Protein AF-A0A7S3CHL8-F1 (afdb_monomer_lite)

Foldseek 3Di:
DDDDDDDDDPPPPDFDWDADPVRDIDTDNDDDFPPPPVTPPCVVVVNDDDDDDPQKDKDKDKAAAPDQDQDKAWDADPQGIWIWAGDPDRMTMIIDIGHPVVSVVLVPDDPVVNVVVSVVVRDDDPDDDDDDDDDDD

Secondary structure (DSSP, 8-state):
-PPP---S----TT--EE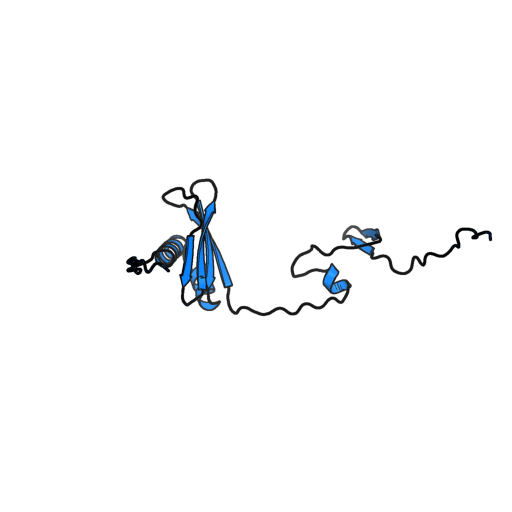E-TTS-EEE-S-----S-TT-HHHHHTT--------S-EEEEEEEE-SS---S-EEEEETTEEEEEEEETTTEEEEEEEE-HHHHHHHHHS-HHHHHHHHHHHH--SS-----------

pLDDT: mean 84.01, std 18.56, range [30.16, 97.69]

Sequence (137 aa):
KKWGEAGDDDDLCDRPSVVFEDGRVLSAPLLVGADGSESIVAKSAGIRYEGRAYGQRAVTCTVDVSRPFATAFQRFLPTGPIALLPVRGGRGNIVWSTTPEHARRLESLGARDFAAEATEALTVEGGPVPSSSSSSR

InterPro domains:
  IPR002938 FAD-binding domain [PF01494] (25-132)
  IPR036188 FAD/NAD(P)-binding domain superfamily [SSF51905] (14-48)
  IPR051205 Ubiquinone biosynthesis monooxygenase UbiH/COQ6 [PTHR43876] (15-133)

Structure (mmCIF, N/CA/C/O backbone):
data_AF-A0A7S3CHL8-F1
#
_entry.id   AF-A0A7S3CHL8-F1
#
loop_
_atom_site.group_PDB
_atom_site.id
_atom_site.type_symbol
_atom_site.label_atom_id
_atom_site.label_alt_id
_atom_site.label_comp_id
_atom_site.label_asym_id
_atom_site.label_entity_id
_atom_site.label_seq_id
_atom_site.pdbx_PDB_ins_code
_atom_site.Cartn_x
_atom_site.Cartn_y
_atom_site.Cartn_z
_atom_site.occupancy
_atom_site.B_iso_or_equiv
_atom_site.auth_seq_id
_atom_site.auth_comp_id
_atom_site.auth_asym_id
_atom_site.auth_atom_id
_atom_site.pdbx_PDB_model_num
ATOM 1 N N . LYS A 1 1 ? -13.338 8.082 64.226 1.00 37.34 1 LYS A N 1
ATOM 2 C CA . LYS A 1 1 ? -13.125 8.727 62.907 1.00 37.34 1 LYS A CA 1
ATOM 3 C C . LYS A 1 1 ? -13.891 7.899 61.885 1.00 37.34 1 LYS A C 1
ATOM 5 O O . LYS A 1 1 ? -13.427 6.835 61.507 1.00 37.34 1 LYS A O 1
ATOM 10 N N . LYS A 1 2 ? -15.134 8.303 61.620 1.00 30.16 2 LYS A N 1
ATOM 11 C CA . LYS A 1 2 ? -16.101 7.613 60.761 1.00 30.16 2 LYS A CA 1
ATOM 12 C C . LYS A 1 2 ? -15.951 8.261 59.381 1.00 30.16 2 LYS A C 1
ATOM 14 O O . LYS A 1 2 ? -16.121 9.472 59.297 1.00 30.16 2 LYS A O 1
ATOM 19 N N . TRP A 1 3 ? -15.529 7.510 58.370 1.00 34.03 3 TRP A N 1
ATOM 20 C CA . TRP A 1 3 ? -15.533 8.001 56.992 1.00 34.03 3 TRP A CA 1
ATOM 21 C C . TRP A 1 3 ? -16.930 7.757 56.434 1.00 34.03 3 TRP A C 1
ATOM 23 O O . TRP A 1 3 ? -17.429 6.633 56.489 1.00 34.03 3 TRP A O 1
ATOM 33 N N . GLY A 1 4 ? -17.582 8.862 56.080 1.00 33.25 4 GLY A N 1
ATOM 34 C CA . GLY A 1 4 ? -18.969 8.928 55.657 1.00 33.25 4 GLY A CA 1
ATOM 35 C C . GLY A 1 4 ? -19.187 8.321 54.278 1.00 33.25 4 GLY A C 1
ATOM 36 O O . GLY A 1 4 ? -18.317 8.376 53.416 1.00 33.25 4 GLY A O 1
ATOM 37 N N . GLU A 1 5 ? -20.349 7.684 54.199 1.00 35.72 5 GLU A N 1
ATOM 38 C CA . GLU A 1 5 ? -21.320 7.604 53.109 1.00 35.72 5 GLU A CA 1
ATOM 39 C C . GLU A 1 5 ? -20.892 8.119 51.732 1.00 35.72 5 GLU A C 1
ATOM 41 O O . GLU A 1 5 ? -20.388 9.230 51.575 1.00 35.72 5 GLU A O 1
ATOM 46 N N . ALA A 1 6 ? -21.163 7.260 50.746 1.00 48.81 6 ALA A N 1
ATOM 47 C CA . ALA A 1 6 ? -21.107 7.544 49.326 1.00 48.81 6 ALA A CA 1
ATOM 48 C C . ALA A 1 6 ? -21.827 8.866 49.037 1.00 48.81 6 ALA A C 1
ATOM 50 O O . ALA A 1 6 ? -23.038 8.968 49.221 1.00 48.81 6 ALA A O 1
ATOM 51 N N . GLY A 1 7 ? -21.048 9.872 48.647 1.00 36.66 7 GLY A N 1
ATOM 52 C CA . GLY A 1 7 ? -21.573 11.106 48.094 1.00 36.66 7 GLY A CA 1
ATOM 53 C C . GLY A 1 7 ? -22.013 10.853 46.661 1.00 36.66 7 GLY A C 1
ATOM 54 O O . GLY A 1 7 ? -21.239 10.323 45.865 1.00 36.66 7 GLY A O 1
ATOM 55 N N . ASP A 1 8 ? -23.265 11.210 46.400 1.00 48.75 8 ASP A N 1
ATOM 56 C CA . ASP A 1 8 ? -23.844 11.447 45.086 1.00 48.75 8 ASP A CA 1
ATOM 57 C C . ASP A 1 8 ? -22.991 12.423 44.246 1.00 48.75 8 ASP A C 1
ATOM 59 O O . ASP A 1 8 ? -22.207 13.206 44.785 1.00 48.75 8 ASP A O 1
ATOM 63 N N . ASP A 1 9 ? -23.219 12.384 42.929 1.00 43.62 9 ASP A N 1
ATOM 64 C CA . ASP A 1 9 ? -22.698 13.287 41.888 1.00 43.62 9 ASP A CA 1
ATOM 65 C C . ASP A 1 9 ? -21.317 12.952 41.285 1.00 43.62 9 ASP A C 1
ATOM 67 O O . ASP A 1 9 ? -20.430 13.798 41.175 1.00 43.62 9 ASP A O 1
ATOM 71 N N . ASP A 1 10 ? -21.160 11.726 40.766 1.00 47.06 10 ASP A N 1
ATOM 72 C CA . ASP A 1 10 ? -20.256 11.501 39.628 1.00 47.06 10 ASP A CA 1
ATOM 73 C C . ASP A 1 10 ? -20.880 12.160 38.389 1.00 47.06 10 ASP A C 1
ATOM 75 O O . ASP A 1 10 ? -21.757 11.602 37.725 1.00 47.06 10 ASP A O 1
ATOM 79 N N . ASP A 1 11 ? -20.433 13.383 38.132 1.00 51.94 11 ASP A N 1
ATOM 80 C CA . ASP A 1 11 ? -20.667 14.212 36.956 1.00 51.94 11 ASP A CA 1
ATOM 81 C C . ASP A 1 11 ? -20.716 13.353 35.666 1.00 51.94 11 ASP A C 1
ATOM 83 O O . ASP A 1 11 ? -19.703 13.002 35.063 1.00 51.94 11 ASP A O 1
ATOM 87 N N . LEU A 1 12 ? -21.922 12.960 35.226 1.00 49.75 12 LEU A N 1
ATOM 88 C CA . LEU A 1 12 ? -22.145 12.264 33.945 1.00 49.75 12 LEU A CA 1
ATOM 89 C C . LEU A 1 12 ? -21.892 13.184 32.737 1.00 49.75 12 LEU A C 1
ATOM 91 O O . LEU A 1 12 ? -22.065 12.771 31.585 1.00 49.75 12 LEU A O 1
ATOM 95 N N . CYS A 1 13 ? -21.481 14.425 32.991 1.00 51.94 13 CYS A N 1
ATOM 96 C CA . CYS A 1 13 ? -20.952 15.332 32.001 1.00 51.94 13 CYS A CA 1
ATOM 97 C C . CYS A 1 13 ? -19.546 14.856 31.599 1.00 51.94 13 CYS A C 1
ATOM 99 O O . CYS A 1 13 ? -18.566 15.148 32.274 1.00 51.94 13 CYS A O 1
ATOM 101 N N . ASP A 1 14 ? -19.499 14.083 30.506 1.00 70.44 14 ASP A N 1
ATOM 102 C CA . ASP A 1 14 ? -18.389 13.955 29.533 1.00 70.44 14 ASP A CA 1
ATOM 103 C C . ASP A 1 14 ? -17.921 12.510 29.230 1.00 70.44 14 ASP A C 1
ATOM 105 O O . ASP A 1 14 ? -16.746 12.233 28.987 1.00 70.44 14 ASP A O 1
ATOM 109 N N . ARG A 1 15 ? -18.847 11.534 29.204 1.00 86.75 15 ARG A N 1
ATOM 110 C CA . ARG A 1 15 ? -18.554 10.214 28.607 1.00 86.75 15 ARG A CA 1
ATOM 111 C C . ARG A 1 15 ? -18.585 10.304 27.077 1.00 86.75 15 ARG A C 1
ATOM 113 O O . ARG A 1 15 ? -19.604 10.748 26.539 1.00 86.75 15 ARG A O 1
ATOM 120 N N . PRO A 1 16 ? -17.561 9.811 26.353 1.00 91.44 16 PRO A N 1
ATOM 121 C CA . PRO A 1 16 ? -17.620 9.747 24.901 1.00 91.44 16 PRO A CA 1
ATOM 122 C C . PRO A 1 16 ? -18.809 8.888 24.463 1.00 91.44 16 PRO A C 1
ATOM 124 O O . PRO A 1 16 ? -19.042 7.791 24.985 1.00 91.44 16 PRO A O 1
ATOM 127 N N . SER A 1 17 ? -19.556 9.405 23.491 1.00 93.38 17 SER A N 1
ATOM 128 C CA . SER A 1 17 ? -20.692 8.725 22.880 1.00 93.38 17 SER A CA 1
ATOM 129 C C . SER A 1 17 ? -20.473 8.568 21.380 1.00 93.38 17 SER A C 1
ATOM 131 O O . SER A 1 17 ? -19.897 9.433 20.721 1.00 93.38 17 SER A O 1
ATOM 133 N N . VAL A 1 18 ? -20.908 7.431 20.846 1.00 94.31 18 VAL A N 1
ATOM 134 C CA . VAL A 1 18 ? -20.859 7.107 19.420 1.00 94.31 18 VAL A CA 1
ATOM 135 C C . VAL A 1 18 ? -22.284 6.944 18.926 1.00 94.31 18 VAL A C 1
ATOM 137 O O . VAL A 1 18 ? -23.048 6.155 19.486 1.00 94.31 18 V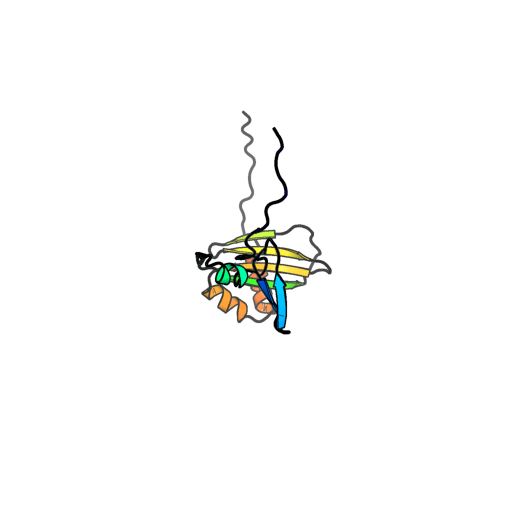AL A O 1
ATOM 140 N N . VAL A 1 19 ? -22.623 7.681 17.870 1.00 95.12 19 VAL A N 1
ATOM 141 C CA . VAL A 1 19 ? -23.900 7.567 17.164 1.00 95.12 19 VAL A CA 1
ATOM 142 C C . VAL A 1 19 ? -23.677 6.736 15.906 1.00 95.12 19 VAL A C 1
ATOM 144 O O . VAL A 1 19 ? -22.830 7.071 15.079 1.00 95.12 19 VAL A O 1
ATOM 147 N N . PHE A 1 20 ? -24.416 5.640 15.780 1.00 95.06 20 PHE A N 1
ATOM 148 C CA . PHE A 1 20 ? -24.385 4.762 14.613 1.00 95.06 20 PHE A CA 1
ATOM 149 C C . PHE A 1 20 ? -25.345 5.272 13.533 1.00 95.06 20 PHE A C 1
ATOM 151 O O . PHE A 1 20 ? -26.290 6.004 13.823 1.00 95.06 20 PHE A O 1
ATOM 158 N N . GLU A 1 21 ? -25.139 4.856 12.282 1.00 95.88 21 GLU A N 1
ATOM 159 C CA . GLU A 1 21 ? -26.002 5.249 11.152 1.00 95.88 21 GLU A CA 1
ATOM 160 C C . GLU A 1 21 ? -27.470 4.839 11.343 1.00 95.88 21 GLU A C 1
ATOM 162 O O . GLU A 1 21 ? -28.376 5.517 10.866 1.00 95.88 21 GLU A O 1
ATOM 167 N N . ASP A 1 22 ? -27.715 3.756 12.083 1.00 96.19 22 ASP A N 1
ATOM 168 C CA . ASP A 1 22 ? -29.055 3.282 12.441 1.00 96.19 22 ASP A CA 1
ATOM 169 C C . ASP A 1 22 ? -29.692 4.047 13.620 1.00 96.19 22 ASP A C 1
ATOM 171 O O . ASP A 1 22 ? -30.769 3.683 14.093 1.00 96.19 22 ASP A O 1
ATOM 175 N N . GLY A 1 23 ? -29.035 5.106 14.102 1.00 95.44 23 GLY A N 1
ATOM 176 C CA . GLY A 1 23 ? -29.504 5.963 15.186 1.00 95.44 23 GLY A CA 1
ATOM 177 C C . GLY A 1 23 ? -29.237 5.418 16.589 1.00 95.44 23 GLY A C 1
ATOM 178 O O . GLY A 1 23 ? -29.562 6.093 17.567 1.00 95.44 23 GLY A O 1
ATOM 179 N N . ARG A 1 24 ? -28.635 4.227 16.733 1.00 96.81 24 ARG A N 1
ATOM 180 C CA . ARG A 1 24 ? -28.213 3.739 18.053 1.00 96.81 24 ARG A CA 1
ATOM 181 C C . ARG A 1 24 ? -27.128 4.640 18.630 1.00 96.81 24 ARG A C 1
ATOM 183 O O . ARG A 1 24 ? -26.275 5.150 17.907 1.00 96.81 24 ARG A O 1
ATOM 190 N N . VAL A 1 25 ? -27.133 4.779 19.953 1.00 95.38 25 VAL A N 1
ATOM 191 C CA . VAL A 1 25 ? -26.120 5.529 20.701 1.00 95.38 25 VAL A CA 1
ATOM 192 C C . VAL A 1 25 ? -25.483 4.607 21.726 1.00 95.38 25 VAL A C 1
ATOM 194 O O . VAL A 1 25 ? -26.187 3.960 22.501 1.00 95.38 25 VAL A O 1
ATOM 197 N N . LEU A 1 26 ? -24.153 4.546 21.731 1.00 95.00 26 LEU A N 1
ATOM 198 C CA . LEU A 1 26 ? -23.386 3.865 22.771 1.00 95.00 26 LEU A CA 1
ATOM 199 C C . LEU A 1 26 ? -22.496 4.869 23.491 1.00 95.00 26 LEU A C 1
ATOM 201 O O . LEU A 1 26 ? -21.754 5.604 22.846 1.00 95.00 26 LEU A O 1
ATOM 205 N N . SER A 1 27 ? -22.535 4.845 24.820 1.00 94.19 27 SER A N 1
ATOM 206 C CA . SER A 1 27 ? -21.651 5.636 25.677 1.00 94.19 27 SER A CA 1
ATOM 207 C C . SER A 1 27 ? -20.781 4.704 26.508 1.00 94.19 27 SER A C 1
ATOM 209 O O . SER A 1 27 ? -21.268 3.714 27.056 1.00 94.19 27 SER A O 1
ATOM 211 N N . ALA A 1 28 ? -19.498 5.026 26.623 1.00 92.81 28 ALA A N 1
ATOM 212 C CA . ALA A 1 28 ? -18.535 4.232 27.377 1.00 92.81 28 ALA A CA 1
ATOM 213 C C . ALA A 1 28 ? -17.573 5.143 28.153 1.00 92.81 28 ALA A C 1
ATOM 215 O O . ALA A 1 28 ? -17.414 6.302 27.784 1.00 92.81 28 ALA A O 1
ATOM 216 N N . PRO A 1 29 ? -16.898 4.647 29.206 1.00 93.38 29 PRO A N 1
ATOM 217 C CA . PRO A 1 29 ? -15.860 5.418 29.897 1.00 93.38 29 PRO A CA 1
ATOM 218 C C . PRO A 1 29 ? -14.625 5.719 29.030 1.00 93.38 29 PRO A C 1
ATOM 220 O O . PRO A 1 29 ? -13.854 6.612 29.359 1.00 93.38 29 PRO A O 1
ATOM 223 N N . LEU A 1 30 ? -14.414 4.963 27.944 1.00 92.56 30 LEU A N 1
ATOM 224 C CA . LEU A 1 30 ? -13.278 5.100 27.031 1.00 92.56 30 LEU A CA 1
ATOM 225 C C . LEU A 1 30 ? -13.701 4.751 25.599 1.00 92.56 30 LEU A C 1
ATOM 227 O O . LEU A 1 30 ? -14.356 3.733 25.376 1.00 92.56 30 LEU A O 1
ATOM 231 N N . LEU A 1 31 ? -13.258 5.560 24.634 1.00 93.62 31 LEU A N 1
ATOM 232 C CA . LEU A 1 31 ? -13.383 5.311 23.198 1.00 93.62 31 LEU A CA 1
ATOM 233 C C . LEU A 1 31 ? -11.984 5.219 22.571 1.00 93.62 31 LEU A C 1
ATOM 235 O O . LEU A 1 31 ? -11.153 6.098 22.785 1.00 93.62 31 LEU A O 1
ATOM 239 N N . VAL A 1 32 ? -11.727 4.169 21.786 1.00 95.06 32 VAL A N 1
ATOM 240 C CA . VAL A 1 32 ? -10.460 3.969 21.061 1.00 95.06 32 VAL A CA 1
ATOM 241 C C . VAL A 1 32 ? -10.704 4.121 19.560 1.00 95.06 32 VAL A C 1
ATOM 243 O O . VAL A 1 32 ? -11.486 3.370 18.981 1.00 95.06 32 VAL A O 1
ATOM 246 N N . GLY A 1 33 ? -10.017 5.074 18.927 1.00 94.12 33 GLY A N 1
ATOM 247 C CA . GLY A 1 33 ? -10.013 5.240 17.472 1.00 94.12 33 GLY A CA 1
ATOM 248 C C . GLY A 1 33 ? -9.074 4.236 16.803 1.00 94.12 33 GLY A C 1
ATOM 249 O O . GLY A 1 33 ? -7.857 4.361 16.913 1.00 94.12 33 GLY A O 1
ATOM 250 N N . ALA A 1 34 ? -9.638 3.238 16.124 1.00 94.56 34 ALA A N 1
ATOM 251 C CA . ALA A 1 34 ? -8.914 2.235 15.332 1.00 94.56 34 ALA A CA 1
ATOM 252 C C . ALA A 1 34 ? -9.426 2.192 13.876 1.00 94.56 34 ALA A C 1
ATOM 254 O O . ALA A 1 34 ? -9.450 1.148 13.229 1.00 94.56 34 ALA A O 1
ATOM 255 N N . ASP A 1 35 ? -9.862 3.346 13.376 1.00 93.12 35 ASP A N 1
ATOM 256 C CA . ASP A 1 35 ? -10.608 3.571 12.133 1.00 93.12 35 ASP A CA 1
ATOM 257 C C . ASP A 1 35 ? -9.745 4.143 10.986 1.00 93.12 35 ASP A C 1
ATOM 259 O O . ASP A 1 35 ? -10.247 4.734 10.033 1.00 93.12 35 ASP A O 1
ATOM 263 N N . GLY A 1 36 ? -8.429 3.918 11.039 1.00 91.56 36 GLY A N 1
ATOM 264 C CA . GLY A 1 36 ? -7.497 4.216 9.946 1.00 91.56 36 GLY A CA 1
ATOM 265 C C . GLY A 1 36 ? -7.044 5.679 9.858 1.00 91.56 36 GLY A C 1
ATOM 266 O O . GLY A 1 36 ? -7.247 6.480 10.765 1.00 91.56 36 GLY A O 1
ATOM 267 N N . SER A 1 37 ? -6.377 6.032 8.753 1.00 88.56 37 SER A N 1
ATOM 268 C CA . SER A 1 37 ? -5.766 7.361 8.557 1.00 88.56 37 SER A CA 1
ATOM 269 C C . SER A 1 37 ? -6.779 8.506 8.466 1.00 88.56 37 SER A C 1
ATOM 271 O O . SER A 1 37 ? -6.437 9.654 8.719 1.00 88.56 37 SER A O 1
ATOM 273 N N . GLU A 1 38 ? -8.023 8.192 8.109 1.00 88.88 38 GLU A N 1
ATOM 274 C CA . GLU A 1 38 ? -9.139 9.134 7.976 1.00 88.88 38 GLU A CA 1
ATOM 275 C C . GLU A 1 38 ? -10.005 9.207 9.252 1.00 88.88 38 GLU A C 1
ATOM 277 O O . GLU A 1 38 ? -11.143 9.674 9.182 1.00 88.88 38 GLU A O 1
ATOM 282 N N . SER A 1 39 ? -9.461 8.772 10.400 1.00 93.88 39 SER A N 1
ATOM 283 C CA . SER A 1 39 ? -10.162 8.568 11.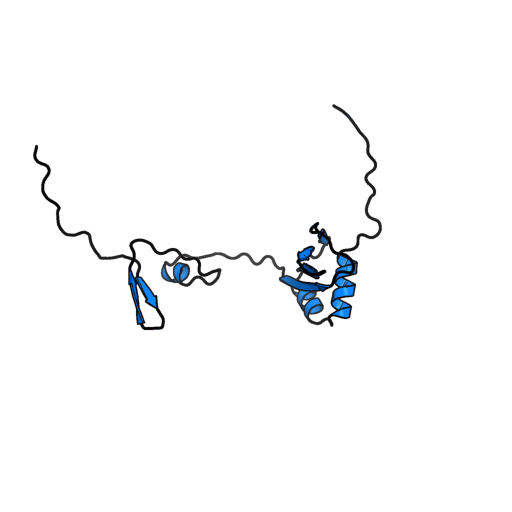675 1.00 93.88 39 SER A CA 1
ATOM 284 C C . SER A 1 39 ? -11.168 9.670 12.029 1.00 93.88 39 SER A C 1
ATOM 286 O O . SER A 1 39 ? -10.810 10.834 12.232 1.00 93.88 39 SER A O 1
ATOM 288 N N . ILE A 1 40 ? -12.435 9.278 12.152 1.00 93.00 40 ILE A N 1
ATOM 289 C CA . ILE A 1 40 ? -13.532 10.115 12.643 1.00 93.00 40 ILE A CA 1
ATOM 290 C C . ILE A 1 40 ? -13.320 10.387 14.129 1.00 93.00 40 ILE A C 1
ATOM 292 O O . ILE A 1 40 ? -13.487 11.520 14.566 1.00 93.00 40 ILE A O 1
ATOM 296 N N . VAL A 1 41 ? -12.875 9.383 14.890 1.00 94.50 41 VAL A N 1
ATOM 297 C CA . VAL A 1 41 ? -12.616 9.530 16.330 1.00 94.50 41 VAL A CA 1
ATOM 298 C C . VAL A 1 41 ? -11.556 10.602 16.592 1.00 94.50 41 VAL A C 1
ATOM 300 O O . VAL A 1 41 ? -11.777 11.494 17.410 1.00 94.50 41 VAL A O 1
ATOM 303 N N . ALA A 1 42 ? -10.433 10.571 15.865 1.00 93.88 42 ALA A N 1
ATOM 304 C CA . ALA A 1 42 ? -9.384 11.581 16.000 1.00 93.88 42 ALA A CA 1
ATOM 305 C C . ALA A 1 42 ? -9.886 12.983 15.616 1.00 93.88 42 ALA A C 1
ATOM 307 O O . ALA A 1 42 ? -9.648 13.941 16.354 1.00 93.88 42 ALA A O 1
ATOM 308 N N . LYS A 1 43 ? -10.631 13.098 14.504 1.00 92.69 43 LYS A N 1
ATOM 309 C CA . LYS A 1 43 ? -11.236 14.361 14.045 1.00 92.69 43 LYS A CA 1
ATOM 310 C C . LYS A 1 43 ? -12.204 14.933 15.091 1.00 92.69 43 LYS A C 1
ATOM 312 O O . LYS A 1 43 ? -12.091 16.106 15.438 1.00 92.69 43 LYS A O 1
ATOM 317 N N . SER A 1 44 ? -13.109 14.113 15.628 1.00 92.00 44 SER A N 1
ATOM 318 C CA . SER A 1 44 ? -14.089 14.506 16.651 1.00 92.00 44 SER A CA 1
ATOM 319 C C . SER A 1 44 ? -13.444 14.898 17.980 1.00 92.00 44 SER A C 1
ATOM 321 O O . SER A 1 44 ? -13.946 15.791 18.653 1.00 92.00 44 SER A O 1
ATOM 323 N N . ALA A 1 45 ? -12.313 14.286 18.336 1.00 92.12 45 ALA A N 1
ATOM 324 C CA . ALA A 1 45 ? -11.536 14.637 19.524 1.00 92.12 45 ALA A CA 1
ATOM 325 C C . ALA A 1 45 ? -10.616 15.862 19.326 1.00 92.12 45 ALA A C 1
ATOM 327 O O . ALA A 1 45 ? -9.851 16.210 20.224 1.00 92.12 45 ALA A O 1
ATOM 328 N N . GLY A 1 46 ? -10.632 16.504 18.149 1.00 92.69 46 GLY A N 1
ATOM 329 C CA . GLY A 1 46 ? -9.751 17.634 17.835 1.00 92.69 46 GLY A CA 1
ATOM 330 C C . GLY A 1 46 ? -8.268 17.257 17.719 1.00 92.69 46 GLY A C 1
ATOM 331 O O . GLY A 1 46 ? -7.398 18.131 17.740 1.00 92.69 46 GLY A O 1
ATOM 332 N N . ILE A 1 47 ? -7.958 15.964 17.587 1.00 93.19 47 ILE A N 1
ATOM 333 C CA . ILE A 1 47 ? -6.592 15.466 17.450 1.00 93.19 47 ILE A CA 1
ATOM 334 C C . ILE A 1 47 ? -6.132 15.740 16.021 1.00 93.19 47 ILE A C 1
ATOM 336 O O . ILE A 1 47 ? -6.638 15.170 15.054 1.00 93.19 47 ILE A O 1
ATOM 340 N N . ARG A 1 48 ? -5.145 16.626 15.885 1.00 88.81 48 ARG A N 1
ATOM 341 C CA . ARG A 1 48 ? -4.538 16.946 14.591 1.00 88.81 48 ARG A CA 1
ATOM 342 C C . ARG A 1 48 ? -3.406 15.976 14.279 1.00 88.81 48 ARG A C 1
ATOM 344 O O . ARG A 1 48 ? -2.601 15.654 15.149 1.00 88.81 48 ARG A O 1
ATOM 351 N N . TYR A 1 49 ? -3.327 15.570 13.018 1.00 86.06 49 TYR A N 1
ATOM 352 C CA . TYR A 1 49 ? -2.224 14.788 12.473 1.00 86.06 49 TYR A CA 1
ATOM 353 C C . TYR A 1 49 ? -1.473 15.610 11.424 1.00 86.06 49 TYR A C 1
ATOM 355 O O . TYR A 1 49 ? -2.089 16.257 10.576 1.00 86.06 49 TYR A O 1
ATOM 363 N N . GLU A 1 50 ? -0.145 15.555 11.467 1.00 85.00 50 GLU A N 1
ATOM 364 C CA . GLU A 1 50 ? 0.722 16.123 10.439 1.00 85.00 50 GLU A CA 1
ATOM 365 C C . GLU A 1 50 ? 1.313 14.993 9.594 1.00 85.00 50 GLU A C 1
ATOM 367 O O . GLU A 1 50 ? 2.115 14.184 10.063 1.00 85.00 50 GLU A O 1
ATOM 372 N N . GLY A 1 51 ? 0.903 14.936 8.327 1.00 84.25 51 GLY A N 1
ATOM 373 C CA . GLY A 1 51 ? 1.444 13.996 7.354 1.00 84.25 51 GLY A CA 1
ATOM 374 C C . GLY A 1 51 ? 2.650 14.577 6.624 1.00 84.25 51 GLY A C 1
ATOM 375 O O . GLY A 1 51 ? 2.657 15.746 6.239 1.00 84.25 51 GLY A O 1
ATOM 376 N N . ARG A 1 52 ? 3.656 13.741 6.359 1.00 85.50 52 ARG A N 1
ATOM 377 C CA . ARG A 1 52 ? 4.741 14.071 5.428 1.00 85.50 52 ARG A CA 1
ATOM 378 C C . ARG A 1 52 ? 4.569 13.263 4.154 1.00 85.50 52 ARG A C 1
ATOM 380 O O . ARG A 1 52 ? 4.638 12.038 4.176 1.00 85.50 52 ARG A O 1
ATOM 387 N N . ALA A 1 53 ? 4.387 13.950 3.031 1.00 85.50 53 ALA A N 1
ATOM 388 C CA . ALA A 1 53 ? 4.422 13.296 1.734 1.00 85.50 53 ALA A CA 1
ATOM 389 C C . ALA A 1 53 ? 5.848 12.795 1.461 1.00 85.50 53 ALA A C 1
ATOM 391 O O . ALA A 1 53 ? 6.775 13.593 1.331 1.00 85.50 53 ALA A O 1
ATOM 392 N N . TYR A 1 54 ? 6.021 11.477 1.345 1.00 85.62 54 TYR A N 1
ATOM 393 C CA . TYR A 1 54 ? 7.313 10.864 1.011 1.00 85.62 54 TYR A CA 1
ATOM 394 C C . TYR A 1 54 ? 7.753 11.122 -0.437 1.00 85.62 54 TYR A C 1
ATOM 396 O O . TYR A 1 54 ? 8.864 10.770 -0.813 1.00 85.62 54 TYR A O 1
ATOM 404 N N . GLY A 1 55 ? 6.882 11.704 -1.270 1.00 88.69 55 GLY A N 1
ATOM 405 C CA . GLY A 1 55 ? 7.168 11.909 -2.690 1.00 88.69 55 GLY A CA 1
ATOM 406 C C . GLY A 1 55 ? 7.310 10.599 -3.468 1.00 88.69 55 GLY A C 1
ATOM 407 O O . GLY A 1 55 ? 7.905 10.596 -4.540 1.00 88.69 55 GLY A O 1
ATOM 408 N N . GLN A 1 56 ? 6.770 9.497 -2.941 1.00 92.50 56 GLN A N 1
ATOM 409 C CA . GLN A 1 56 ? 6.796 8.168 -3.549 1.00 92.50 56 GLN A CA 1
ATOM 410 C C . GLN A 1 56 ? 5.384 7.582 -3.635 1.00 92.50 56 GLN A C 1
ATOM 412 O O . GLN A 1 56 ? 4.496 7.946 -2.862 1.00 92.50 56 GLN A O 1
ATOM 417 N N . ARG A 1 57 ? 5.184 6.669 -4.587 1.00 95.75 57 ARG A N 1
ATOM 418 C CA . ARG A 1 57 ? 3.988 5.829 -4.718 1.00 95.75 57 ARG A CA 1
ATOM 419 C C . ARG A 1 57 ? 4.406 4.371 -4.816 1.00 95.75 57 ARG A C 1
ATOM 421 O O . ARG A 1 57 ? 5.422 4.074 -5.437 1.00 95.75 57 ARG A O 1
ATOM 428 N N . ALA A 1 58 ? 3.619 3.489 -4.212 1.00 95.25 58 ALA A N 1
ATOM 429 C CA . ALA A 1 58 ? 3.823 2.052 -4.297 1.00 95.25 58 ALA A CA 1
ATOM 430 C C . ALA A 1 58 ? 2.877 1.456 -5.343 1.00 95.25 58 ALA A C 1
ATOM 432 O O . ALA A 1 58 ? 1.661 1.559 -5.196 1.00 95.25 58 ALA A O 1
ATOM 433 N N . VAL A 1 59 ? 3.439 0.820 -6.368 1.00 96.50 59 VAL A N 1
ATOM 434 C CA . VAL A 1 59 ? 2.698 -0.030 -7.304 1.00 96.50 59 VAL A CA 1
ATOM 435 C C . VAL A 1 59 ? 2.736 -1.453 -6.764 1.00 96.50 59 VAL A C 1
ATOM 437 O O . VAL A 1 59 ? 3.809 -1.963 -6.428 1.00 96.50 59 VAL A O 1
ATOM 440 N N . THR A 1 60 ? 1.574 -2.090 -6.644 1.00 96.38 60 THR A N 1
ATOM 441 C CA . THR A 1 60 ? 1.464 -3.459 -6.133 1.00 96.38 60 THR A CA 1
ATOM 442 C C . THR A 1 60 ? 0.718 -4.345 -7.115 1.00 96.38 60 THR A C 1
ATOM 444 O O . THR A 1 60 ? -0.225 -3.914 -7.776 1.00 96.38 60 THR A O 1
ATOM 447 N N . CYS A 1 61 ? 1.140 -5.601 -7.220 1.00 92.62 61 CYS A N 1
ATOM 448 C CA . CYS A 1 61 ? 0.429 -6.599 -8.010 1.00 92.62 61 CYS A CA 1
ATOM 449 C C . CYS A 1 61 ? 0.768 -8.013 -7.539 1.00 92.62 61 CYS A C 1
ATOM 451 O O . CYS A 1 61 ? 1.817 -8.253 -6.938 1.00 92.62 61 CYS A O 1
ATOM 453 N N . THR A 1 62 ? -0.090 -8.970 -7.873 1.00 94.06 62 THR A N 1
ATOM 454 C CA . THR A 1 62 ? 0.205 -10.396 -7.716 1.00 94.06 62 THR A CA 1
ATOM 455 C C . THR A 1 62 ? 0.636 -10.966 -9.062 1.00 94.06 62 THR A C 1
ATOM 457 O O . THR A 1 62 ? -0.042 -10.753 -10.064 1.00 94.06 62 THR A O 1
ATOM 460 N N . VAL A 1 63 ? 1.749 -11.694 -9.082 1.00 91.00 63 VAL A N 1
ATOM 461 C CA . VAL A 1 63 ? 2.312 -12.339 -10.274 1.00 91.00 63 VAL A CA 1
ATOM 462 C C . VAL A 1 63 ? 2.433 -13.841 -10.069 1.00 91.00 63 VAL A C 1
ATOM 464 O O . VAL A 1 63 ? 2.658 -14.304 -8.949 1.00 91.00 63 VAL A O 1
ATOM 467 N N . ASP A 1 64 ? 2.322 -14.602 -11.152 1.00 91.38 64 ASP A N 1
ATOM 468 C CA . ASP A 1 64 ? 2.726 -16.004 -11.159 1.00 91.38 64 ASP A CA 1
ATOM 469 C C . ASP A 1 64 ? 4.252 -16.097 -11.206 1.00 91.38 64 ASP A C 1
ATOM 471 O O . ASP A 1 64 ? 4.922 -15.333 -11.904 1.00 91.38 64 ASP A O 1
ATOM 475 N N . VAL A 1 65 ? 4.813 -17.041 -10.455 1.00 88.62 65 VAL A N 1
ATOM 476 C CA . VAL A 1 65 ? 6.256 -17.285 -10.429 1.00 88.62 65 VAL A CA 1
ATOM 477 C C . VAL A 1 65 ? 6.572 -18.661 -10.994 1.00 88.62 65 VAL A C 1
ATOM 479 O O . VAL A 1 65 ? 5.887 -19.644 -10.725 1.00 88.62 65 VAL A O 1
ATOM 482 N N . SER A 1 66 ? 7.658 -18.750 -11.761 1.00 86.62 66 SER A N 1
ATOM 483 C CA . SER A 1 66 ? 8.077 -20.002 -12.408 1.00 86.62 66 SER A CA 1
ATOM 484 C C . SER A 1 66 ? 8.479 -21.093 -11.413 1.00 86.62 66 SER A C 1
ATOM 486 O O . SER A 1 66 ? 8.415 -22.280 -11.730 1.00 86.62 66 SER A O 1
ATOM 488 N N . ARG A 1 67 ? 8.910 -20.700 -10.210 1.00 86.38 67 ARG A N 1
ATOM 489 C CA . ARG A 1 67 ? 9.295 -21.601 -9.124 1.00 86.38 67 ARG A CA 1
ATOM 490 C C . ARG A 1 67 ? 8.757 -21.074 -7.794 1.00 86.38 67 ARG A C 1
ATOM 492 O O . ARG A 1 67 ? 8.940 -19.889 -7.510 1.00 86.38 67 ARG A O 1
ATOM 499 N N . PRO A 1 68 ? 8.139 -21.930 -6.960 1.00 86.69 68 PRO A N 1
ATOM 500 C CA . 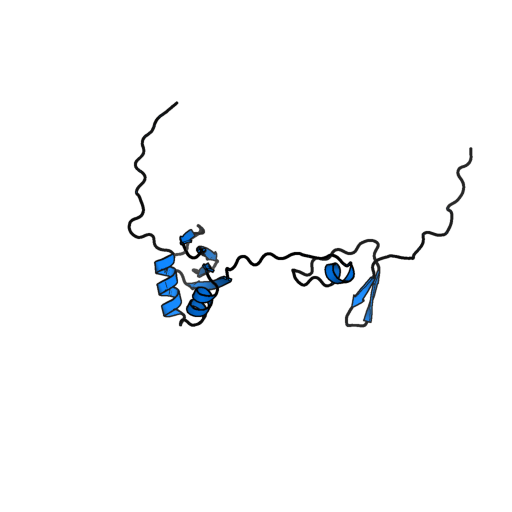PRO A 1 68 ? 7.819 -21.570 -5.588 1.00 86.69 68 PRO A CA 1
ATOM 501 C C . PRO A 1 68 ? 9.070 -21.103 -4.846 1.00 86.69 68 PRO A C 1
ATOM 503 O O . PRO A 1 68 ? 10.156 -21.659 -5.012 1.00 86.69 68 PRO A O 1
ATOM 506 N N . PHE A 1 69 ? 8.901 -20.094 -4.005 1.00 87.50 69 PHE A N 1
ATOM 507 C CA . PHE A 1 69 ? 9.967 -19.513 -3.206 1.00 87.50 69 PHE A CA 1
ATOM 508 C C . PHE A 1 69 ? 9.427 -19.208 -1.807 1.00 87.50 69 PHE A C 1
ATOM 510 O O . PHE A 1 69 ? 8.228 -19.001 -1.630 1.00 87.50 69 PHE A O 1
ATOM 517 N N . ALA A 1 70 ? 10.305 -19.235 -0.804 1.00 91.75 70 ALA A N 1
ATOM 518 C CA . ALA A 1 70 ? 9.958 -18.960 0.595 1.00 91.75 70 ALA A CA 1
ATOM 519 C C . ALA A 1 70 ? 10.655 -17.703 1.144 1.00 91.75 70 ALA A C 1
ATOM 521 O O . ALA A 1 70 ? 10.332 -17.238 2.234 1.00 91.75 70 ALA A O 1
ATOM 522 N N . THR A 1 71 ? 11.601 -17.148 0.387 1.00 93.50 71 THR A N 1
ATOM 523 C CA . THR A 1 71 ? 12.413 -15.994 0.778 1.00 93.50 71 THR A CA 1
ATOM 524 C C . THR A 1 71 ? 11.874 -14.735 0.114 1.00 93.50 71 THR A C 1
ATOM 526 O O . THR A 1 71 ? 11.780 -14.686 -1.104 1.00 93.50 71 THR A O 1
ATOM 529 N N . ALA A 1 72 ? 11.540 -13.701 0.882 1.00 94.38 72 ALA A N 1
ATOM 530 C CA . ALA A 1 72 ? 11.240 -12.396 0.300 1.00 94.38 72 ALA A CA 1
ATOM 531 C C . ALA A 1 72 ? 12.513 -11.782 -0.305 1.00 94.38 72 ALA A C 1
ATOM 533 O O . ALA A 1 72 ? 13.554 -11.742 0.352 1.00 94.38 72 ALA A O 1
ATOM 534 N N . PHE A 1 73 ? 12.422 -11.290 -1.538 1.00 94.06 73 PHE A N 1
ATOM 535 C CA . PHE A 1 73 ? 13.516 -10.585 -2.203 1.00 94.06 73 PHE A CA 1
ATOM 536 C C . PHE A 1 73 ? 13.222 -9.092 -2.224 1.00 94.06 73 PHE A C 1
ATOM 538 O O . PHE A 1 73 ? 12.087 -8.694 -2.472 1.00 94.06 73 PHE A O 1
ATOM 545 N N . GLN A 1 74 ? 14.239 -8.265 -1.995 1.00 95.62 74 GLN A N 1
ATOM 546 C CA . GLN A 1 74 ? 14.132 -6.818 -2.128 1.00 95.62 74 GLN A CA 1
ATOM 547 C C . GLN A 1 74 ? 15.406 -6.256 -2.743 1.00 95.62 74 GLN A C 1
ATOM 549 O O . GLN A 1 74 ? 16.513 -6.614 -2.338 1.00 95.62 74 GLN A O 1
ATOM 554 N N . ARG A 1 75 ? 15.239 -5.328 -3.683 1.00 94.81 75 ARG A N 1
ATOM 555 C CA . ARG A 1 75 ? 16.321 -4.543 -4.268 1.00 94.81 75 ARG A CA 1
ATOM 556 C C . ARG A 1 75 ? 16.022 -3.060 -4.113 1.00 94.81 75 ARG A C 1
ATOM 558 O O . ARG A 1 75 ? 14.899 -2.618 -4.329 1.00 94.81 75 ARG A O 1
ATOM 565 N N . PHE A 1 76 ? 17.045 -2.291 -3.758 1.00 94.56 76 PHE A N 1
ATOM 566 C CA . PHE A 1 76 ? 16.976 -0.834 -3.715 1.00 94.56 76 PHE A CA 1
ATOM 567 C C . PHE A 1 76 ? 17.457 -0.266 -5.050 1.00 94.56 76 PHE A C 1
ATOM 569 O O . PHE A 1 76 ? 18.605 -0.481 -5.437 1.00 94.56 76 PHE A O 1
ATOM 576 N N . LEU A 1 77 ? 16.573 0.437 -5.756 1.00 93.06 77 LEU A N 1
ATOM 577 C CA . LEU A 1 77 ? 16.892 1.158 -6.987 1.00 93.06 77 LEU A CA 1
ATOM 578 C C . LEU A 1 77 ? 16.996 2.661 -6.689 1.00 93.06 77 LEU A C 1
ATOM 580 O O . LEU A 1 77 ? 16.434 3.116 -5.690 1.00 93.06 77 LEU A O 1
ATOM 584 N N . PRO A 1 78 ? 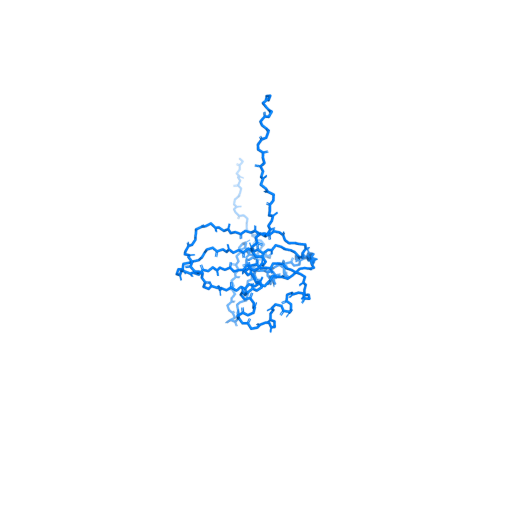17.637 3.461 -7.562 1.00 91.69 78 PRO A N 1
ATOM 585 C CA . PRO A 1 78 ? 17.690 4.916 -7.397 1.00 91.69 78 PRO A CA 1
ATOM 586 C C . PRO A 1 78 ? 16.311 5.585 -7.273 1.00 91.69 78 PRO A C 1
ATOM 588 O O . PRO A 1 78 ? 16.177 6.611 -6.616 1.00 91.69 78 PRO A O 1
ATOM 591 N N . THR A 1 79 ? 15.278 5.003 -7.886 1.00 91.94 79 THR A N 1
ATOM 592 C CA . THR A 1 79 ? 13.893 5.501 -7.841 1.00 91.94 79 THR A CA 1
ATOM 593 C C . THR A 1 79 ? 13.106 5.020 -6.619 1.00 91.94 79 THR A C 1
ATOM 595 O O . THR A 1 79 ? 12.062 5.592 -6.303 1.00 91.94 79 THR A O 1
ATOM 598 N N . GLY A 1 80 ? 13.614 4.012 -5.910 1.00 94.12 80 GLY A N 1
ATOM 599 C CA . GLY A 1 80 ? 13.006 3.407 -4.732 1.00 94.12 80 GLY A CA 1
ATOM 600 C C . GLY A 1 80 ? 13.085 1.873 -4.749 1.00 94.12 80 GLY A C 1
ATOM 601 O O . GLY A 1 80 ? 13.592 1.278 -5.703 1.00 94.12 80 GLY A O 1
ATOM 602 N N . PRO A 1 81 ? 12.673 1.204 -3.662 1.00 96.56 81 PRO A N 1
ATOM 603 C CA . PRO A 1 81 ? 12.780 -0.243 -3.553 1.00 96.56 81 PRO A CA 1
ATOM 604 C C . PRO A 1 81 ? 11.712 -0.984 -4.363 1.00 96.56 81 PRO A C 1
ATOM 606 O O . PRO A 1 81 ? 10.556 -0.565 -4.437 1.00 96.56 81 PRO A O 1
ATOM 609 N N . ILE A 1 82 ? 12.099 -2.145 -4.884 1.00 97.44 82 ILE A N 1
ATOM 610 C CA . ILE A 1 82 ? 11.198 -3.168 -5.413 1.00 97.44 82 ILE A CA 1
ATOM 611 C C . ILE A 1 82 ? 11.366 -4.451 -4.598 1.00 97.44 82 ILE A C 1
ATOM 613 O O . ILE A 1 82 ? 12.490 -4.878 -4.322 1.00 97.44 82 ILE A O 1
ATOM 617 N N . ALA A 1 83 ? 10.252 -5.059 -4.199 1.00 96.94 83 ALA A N 1
ATOM 618 C CA . ALA A 1 83 ? 10.224 -6.299 -3.438 1.00 96.94 83 ALA A CA 1
ATOM 619 C C . ALA A 1 83 ? 9.313 -7.342 -4.091 1.00 96.94 83 ALA A C 1
ATOM 621 O O . ALA A 1 83 ? 8.288 -6.994 -4.673 1.00 96.94 83 ALA A O 1
ATOM 622 N N . LEU A 1 84 ? 9.679 -8.616 -3.944 1.00 96.56 84 LEU A N 1
ATOM 623 C CA . LEU A 1 84 ? 8.894 -9.784 -4.328 1.00 96.56 84 LEU A CA 1
ATOM 624 C C . LEU A 1 84 ? 8.668 -10.659 -3.088 1.00 96.56 84 LEU A C 1
ATOM 626 O O . LEU A 1 84 ? 9.607 -11.229 -2.527 1.00 96.56 84 LEU A O 1
ATOM 630 N N . LEU A 1 85 ? 7.412 -10.757 -2.663 1.00 96.44 85 LEU A N 1
ATOM 631 C CA . LEU A 1 85 ? 6.989 -11.450 -1.449 1.00 96.44 85 LEU A CA 1
ATOM 632 C C . LEU A 1 85 ? 6.325 -12.786 -1.801 1.00 96.44 85 LEU A C 1
ATOM 634 O O . LEU A 1 85 ? 5.427 -12.802 -2.646 1.00 96.44 85 LEU A O 1
ATOM 638 N N . PRO A 1 86 ? 6.708 -13.901 -1.162 1.00 93.75 86 PRO A N 1
ATOM 639 C CA . PRO A 1 86 ? 6.101 -15.195 -1.442 1.00 93.75 86 PRO A CA 1
ATOM 640 C C . PRO A 1 86 ? 4.653 -15.243 -0.959 1.00 93.75 86 PRO A C 1
ATOM 642 O O . PRO A 1 86 ? 4.348 -14.884 0.179 1.00 93.75 86 PRO A O 1
ATOM 645 N N . VAL A 1 87 ? 3.758 -15.740 -1.812 1.00 92.38 87 VAL A N 1
ATOM 646 C CA . VAL A 1 87 ? 2.376 -16.065 -1.442 1.00 92.38 87 VAL A CA 1
ATOM 647 C C . VAL A 1 87 ? 2.030 -17.491 -1.875 1.00 92.38 87 VAL A C 1
ATOM 649 O O . VAL A 1 87 ? 2.728 -18.126 -2.666 1.00 92.38 87 VAL A O 1
ATOM 652 N N . ARG A 1 88 ? 0.952 -18.052 -1.319 1.00 88.19 88 ARG A N 1
ATOM 653 C CA . ARG A 1 88 ? 0.558 -19.436 -1.619 1.00 88.19 88 ARG A CA 1
ATOM 654 C C . ARG A 1 88 ? 0.086 -19.600 -3.069 1.00 88.19 88 ARG A C 1
ATOM 656 O O . ARG A 1 88 ? -0.565 -18.721 -3.637 1.00 88.19 88 ARG A O 1
ATOM 663 N N . GLY A 1 89 ? 0.348 -20.789 -3.616 1.00 87.81 89 GLY A N 1
ATOM 664 C CA . GLY A 1 89 ? -0.142 -21.210 -4.931 1.00 87.81 89 GLY A CA 1
ATOM 665 C C . GLY A 1 89 ? 0.736 -20.777 -6.102 1.00 87.81 89 GLY A C 1
ATOM 666 O O . GLY A 1 89 ? 0.192 -20.402 -7.129 1.00 87.81 89 GLY A O 1
ATOM 667 N N . GLY A 1 90 ? 2.067 -20.792 -5.948 1.00 87.00 90 GLY A N 1
ATOM 668 C CA . GLY A 1 90 ? 2.986 -20.480 -7.054 1.00 87.00 90 GLY A CA 1
ATOM 669 C C . GLY A 1 90 ? 2.942 -19.016 -7.497 1.00 87.00 90 GLY A C 1
ATOM 670 O O . GLY A 1 90 ? 3.196 -18.718 -8.658 1.00 87.00 90 GLY A O 1
ATOM 671 N N . ARG A 1 91 ? 2.613 -18.109 -6.572 1.00 91.31 91 ARG A N 1
ATOM 672 C CA . ARG A 1 91 ? 2.469 -16.674 -6.826 1.00 91.31 91 ARG A CA 1
ATOM 673 C C . ARG A 1 91 ? 3.400 -15.858 -5.935 1.00 91.31 91 ARG A C 1
ATOM 675 O O . ARG A 1 91 ? 3.857 -16.329 -4.892 1.00 91.31 91 ARG A O 1
ATOM 682 N N . GLY A 1 92 ? 3.646 -14.618 -6.331 1.00 93.12 92 GLY A N 1
ATOM 683 C CA . GLY A 1 92 ? 4.356 -13.617 -5.544 1.00 93.12 92 GLY A CA 1
ATOM 684 C C . GLY A 1 92 ? 3.628 -12.277 -5.568 1.00 93.12 92 GLY A C 1
ATOM 685 O O . GLY A 1 92 ? 2.967 -11.950 -6.548 1.00 93.12 92 GLY A O 1
ATOM 686 N N . ASN A 1 93 ? 3.751 -11.495 -4.499 1.00 96.31 93 ASN A N 1
ATOM 687 C CA . ASN A 1 93 ? 3.307 -10.105 -4.479 1.00 96.31 93 ASN A CA 1
ATOM 688 C C . ASN A 1 93 ? 4.493 -9.187 -4.744 1.00 96.31 93 ASN A C 1
ATOM 690 O O . ASN A 1 93 ? 5.490 -9.242 -4.024 1.00 96.31 93 ASN A O 1
ATOM 694 N N . ILE A 1 94 ? 4.363 -8.329 -5.746 1.00 96.50 94 ILE A N 1
ATOM 695 C CA . ILE A 1 94 ? 5.306 -7.249 -6.001 1.00 96.50 94 ILE A CA 1
ATOM 696 C C . ILE A 1 94 ? 4.860 -6.020 -5.218 1.00 96.50 94 ILE A C 1
ATOM 698 O O . ILE A 1 94 ? 3.676 -5.676 -5.204 1.00 96.50 94 ILE A O 1
ATOM 702 N N . VAL A 1 95 ? 5.823 -5.356 -4.587 1.00 97.69 95 VAL A N 1
ATOM 703 C CA . VAL A 1 95 ? 5.667 -4.016 -4.019 1.00 97.69 95 VAL A CA 1
ATOM 704 C C . VAL A 1 95 ? 6.793 -3.158 -4.571 1.00 97.69 95 VAL A C 1
ATOM 706 O O . VAL A 1 95 ? 7.957 -3.388 -4.250 1.00 97.69 95 VAL A O 1
ATOM 709 N N . TRP A 1 96 ? 6.456 -2.187 -5.414 1.00 97.56 96 TRP A N 1
ATOM 710 C CA . TRP A 1 96 ? 7.422 -1.293 -6.041 1.00 97.56 96 TRP A CA 1
ATOM 711 C C . TRP A 1 96 ? 7.155 0.151 -5.639 1.00 97.56 96 TRP A C 1
ATOM 713 O O . TRP A 1 96 ? 6.283 0.820 -6.191 1.00 97.56 96 TRP A O 1
ATOM 723 N N . SER A 1 97 ? 7.927 0.638 -4.672 1.00 97.50 97 SER A N 1
ATOM 724 C CA . SER A 1 97 ? 7.922 2.043 -4.277 1.00 97.50 97 SER A CA 1
ATOM 725 C C . SER A 1 97 ? 8.808 2.832 -5.229 1.00 97.50 97 SER A C 1
ATOM 727 O O . SER A 1 97 ? 10.001 2.564 -5.344 1.00 97.50 97 SER A O 1
ATOM 729 N N . THR A 1 98 ? 8.227 3.801 -5.925 1.00 97.06 98 THR A N 1
ATOM 730 C CA . THR A 1 98 ? 8.907 4.581 -6.961 1.00 97.06 98 THR A CA 1
ATOM 731 C C . THR A 1 98 ? 8.385 6.020 -7.005 1.00 97.06 98 THR A C 1
ATOM 733 O O . THR A 1 98 ? 7.529 6.416 -6.207 1.00 97.06 98 THR A O 1
ATOM 736 N N . THR A 1 99 ? 8.901 6.842 -7.917 1.00 96.50 99 THR A N 1
ATOM 737 C CA . THR A 1 99 ? 8.410 8.212 -8.109 1.00 96.50 99 THR A CA 1
ATOM 738 C C . THR A 1 99 ? 6.959 8.205 -8.621 1.00 96.50 99 THR A C 1
ATOM 740 O O . THR A 1 99 ? 6.562 7.284 -9.336 1.00 96.50 99 THR A O 1
ATOM 743 N N . PRO A 1 100 ? 6.138 9.231 -8.323 1.00 96.31 100 PRO A N 1
ATOM 744 C CA . PRO A 1 100 ? 4.751 9.287 -8.785 1.00 96.31 100 PRO A CA 1
ATOM 745 C C . PRO A 1 100 ? 4.598 9.213 -10.307 1.00 96.31 100 PRO A C 1
ATOM 747 O O . PRO A 1 100 ? 3.598 8.700 -10.793 1.00 96.31 100 PRO A O 1
ATOM 750 N N . GLU A 1 101 ? 5.563 9.746 -11.057 1.00 96.56 101 GLU A N 1
ATOM 751 C CA . GLU A 1 101 ? 5.581 9.682 -12.519 1.00 96.56 101 GLU A CA 1
ATOM 752 C C . GLU A 1 101 ? 5.862 8.269 -13.023 1.00 96.56 101 GLU A C 1
ATOM 754 O O . GLU A 1 101 ? 5.117 7.756 -13.857 1.00 96.56 101 GLU A O 1
ATOM 759 N N . HIS A 1 102 ? 6.878 7.613 -12.462 1.00 96.75 102 HIS A N 1
ATOM 760 C CA . HIS A 1 102 ? 7.202 6.240 -12.815 1.00 96.75 102 HIS A CA 1
ATOM 761 C C . HIS A 1 102 ? 6.055 5.292 -12.434 1.00 96.75 102 HIS A C 1
ATOM 763 O O . HIS A 1 102 ? 5.660 4.464 -13.247 1.00 96.75 102 HIS A O 1
ATOM 769 N N . ALA A 1 103 ? 5.439 5.472 -11.262 1.00 97.12 103 ALA A N 1
ATOM 770 C CA . ALA A 1 103 ? 4.274 4.688 -10.852 1.00 97.12 103 ALA A CA 1
ATOM 771 C C . ALA A 1 103 ? 3.126 4.782 -11.872 1.00 97.12 103 ALA A C 1
ATOM 773 O O . ALA A 1 103 ? 2.613 3.754 -12.299 1.00 97.12 103 ALA A O 1
ATOM 774 N N . ARG A 1 104 ? 2.792 5.992 -12.348 1.00 97.19 104 ARG A N 1
ATOM 775 C CA . ARG A 1 104 ? 1.761 6.180 -13.386 1.00 97.19 104 ARG A CA 1
ATOM 776 C C . ARG A 1 104 ? 2.103 5.472 -14.699 1.00 97.19 104 ARG A C 1
ATOM 778 O O . ARG A 1 104 ? 1.206 4.941 -15.346 1.00 97.19 104 ARG A O 1
ATOM 785 N N . ARG A 1 105 ? 3.382 5.453 -15.100 1.00 97.56 105 ARG A N 1
ATOM 786 C CA . ARG A 1 105 ? 3.820 4.698 -16.284 1.00 97.56 105 ARG A CA 1
ATOM 787 C C . ARG A 1 105 ? 3.606 3.205 -16.070 1.00 97.56 105 ARG A C 1
ATOM 789 O O . ARG A 1 105 ? 2.988 2.577 -16.920 1.00 97.56 105 ARG A O 1
ATOM 796 N N . LEU A 1 106 ? 4.068 2.666 -14.943 1.00 96.56 106 LEU A N 1
ATOM 797 C CA . LEU A 1 106 ? 3.923 1.246 -14.609 1.00 96.56 106 LEU A CA 1
ATOM 798 C C . LEU A 1 106 ? 2.450 0.821 -14.582 1.00 96.56 106 LEU A C 1
ATOM 800 O O . LEU A 1 106 ? 2.109 -0.215 -15.138 1.00 96.56 106 LEU A O 1
ATOM 804 N N . GLU A 1 107 ? 1.575 1.647 -14.006 1.00 96.00 107 GLU A N 1
ATOM 805 C CA . GLU A 1 107 ? 0.121 1.429 -13.976 1.00 96.00 107 GLU A CA 1
ATOM 806 C C . GLU A 1 107 ? -0.528 1.449 -15.374 1.00 96.00 107 GLU A C 1
ATOM 808 O O . GLU A 1 107 ? -1.579 0.843 -15.565 1.00 96.00 107 GLU A O 1
ATOM 813 N N . SER A 1 108 ? 0.084 2.120 -16.357 1.00 96.88 108 SER A N 1
ATOM 814 C CA . SER A 1 108 ? -0.398 2.141 -17.748 1.00 96.88 108 SER A CA 1
ATOM 815 C C . SER A 1 108 ? 0.077 0.959 -18.602 1.00 96.88 108 SER A C 1
ATOM 817 O O . SER A 1 108 ? -0.409 0.787 -19.721 1.00 96.88 108 SER A O 1
ATOM 819 N N . LEU A 1 109 ? 1.027 0.157 -18.109 1.00 95.31 109 LEU A N 1
ATOM 820 C CA . LEU A 1 109 ? 1.554 -0.988 -18.846 1.00 95.31 109 LEU A CA 1
ATOM 821 C C . LEU A 1 109 ? 0.551 -2.144 -18.880 1.00 95.31 109 LEU A C 1
ATOM 823 O O . LEU A 1 109 ? -0.185 -2.403 -17.927 1.00 95.31 109 LEU A O 1
ATOM 827 N N . GLY A 1 110 ? 0.582 -2.909 -19.972 1.00 94.62 110 GLY A N 1
ATOM 828 C CA . GLY A 1 110 ? -0.051 -4.222 -20.007 1.00 94.62 110 GLY A CA 1
ATOM 829 C C . GLY A 1 110 ? 0.660 -5.203 -19.069 1.00 94.62 110 GLY A C 1
ATOM 830 O O . GLY A 1 110 ? 1.858 -5.084 -18.816 1.00 94.62 110 GLY A O 1
ATOM 831 N N . ALA A 1 111 ? -0.055 -6.229 -18.597 1.00 91.81 111 ALA A N 1
ATOM 832 C CA . ALA A 1 111 ? 0.471 -7.190 -17.620 1.00 91.81 111 ALA A CA 1
ATOM 833 C C . ALA A 1 111 ? 1.796 -7.854 -18.045 1.00 91.81 111 ALA A C 1
ATOM 835 O O . ALA A 1 111 ? 2.678 -8.066 -17.214 1.00 91.81 111 ALA A O 1
ATOM 836 N N . ARG A 1 112 ? 1.953 -8.161 -19.341 1.00 92.06 112 ARG A N 1
ATOM 837 C CA . ARG A 1 112 ? 3.185 -8.744 -19.893 1.00 92.06 112 ARG A CA 1
ATOM 838 C C . ARG A 1 112 ? 4.371 -7.786 -19.783 1.00 92.06 112 ARG A C 1
ATOM 840 O O . ARG A 1 112 ? 5.441 -8.207 -19.352 1.00 92.06 112 ARG A O 1
ATOM 847 N N . ASP A 1 113 ? 4.172 -6.531 -20.168 1.00 94.25 113 ASP A N 1
ATOM 848 C CA . ASP A 1 113 ? 5.233 -5.523 -20.187 1.00 94.25 113 ASP A CA 1
ATOM 849 C C . ASP A 1 113 ? 5.626 -5.135 -18.760 1.00 94.25 113 ASP A C 1
ATOM 851 O O . ASP A 1 113 ? 6.811 -5.089 -18.438 1.00 94.25 113 ASP A O 1
ATOM 855 N N . PHE A 1 114 ? 4.639 -4.994 -17.869 1.00 94.56 114 PHE A N 1
ATOM 856 C CA . PHE A 1 114 ? 4.882 -4.803 -16.442 1.00 94.56 114 PHE A CA 1
ATOM 857 C C . PHE A 1 114 ? 5.711 -5.953 -15.845 1.00 94.56 114 PHE A C 1
ATOM 859 O O . PHE A 1 114 ? 6.684 -5.714 -15.132 1.00 94.56 114 PHE A O 1
ATOM 866 N N . ALA A 1 115 ? 5.353 -7.210 -16.133 1.00 91.62 115 ALA A N 1
ATOM 867 C CA . ALA A 1 115 ? 6.065 -8.370 -15.595 1.00 91.62 115 ALA A CA 1
ATOM 868 C C . ALA A 1 115 ? 7.514 -8.452 -16.099 1.00 91.62 115 ALA A C 1
ATOM 870 O O . ALA A 1 115 ? 8.409 -8.808 -15.329 1.00 91.62 115 ALA A O 1
ATOM 871 N N . ALA A 1 116 ? 7.753 -8.108 -17.368 1.00 91.56 116 ALA A N 1
ATOM 872 C CA . ALA A 1 116 ? 9.097 -8.037 -17.932 1.00 91.56 116 ALA A CA 1
ATOM 873 C C . ALA A 1 116 ? 9.939 -6.972 -17.214 1.00 91.56 116 ALA A C 1
ATOM 875 O O . ALA A 1 116 ? 11.024 -7.280 -16.721 1.00 91.56 116 ALA A O 1
ATOM 876 N N . GLU A 1 117 ? 9.400 -5.761 -17.065 1.00 94.56 117 GLU A N 1
ATOM 877 C CA . GLU A 1 117 ? 10.098 -4.651 -16.415 1.00 94.56 117 GLU A CA 1
ATOM 878 C C . GLU A 1 117 ? 10.359 -4.924 -14.925 1.00 94.56 117 GLU A C 1
ATOM 880 O O . GLU A 1 117 ? 11.457 -4.689 -14.421 1.00 94.56 117 GLU A O 1
ATOM 885 N N . ALA A 1 118 ? 9.390 -5.499 -14.210 1.00 93.44 118 ALA A N 1
ATOM 886 C CA . ALA A 1 118 ? 9.581 -5.892 -12.818 1.00 93.44 118 ALA A CA 1
ATOM 887 C C . ALA A 1 118 ? 10.630 -7.007 -12.663 1.00 93.44 118 ALA A C 1
ATOM 889 O O . ALA A 1 118 ? 11.391 -7.011 -11.694 1.00 93.44 118 ALA A O 1
ATOM 890 N N . THR A 1 119 ? 10.705 -7.942 -13.617 1.00 92.31 119 THR A N 1
ATOM 891 C CA . THR A 1 119 ? 11.731 -8.998 -13.627 1.00 92.31 119 THR A CA 1
ATOM 892 C C . THR A 1 119 ? 13.125 -8.402 -13.814 1.00 92.31 119 THR A C 1
ATOM 894 O O . THR A 1 119 ? 14.051 -8.765 -13.085 1.00 92.31 119 THR A O 1
ATOM 897 N N . GLU A 1 120 ? 13.277 -7.455 -14.739 1.00 92.38 120 GLU A N 1
ATOM 898 C CA . GLU A 1 120 ? 14.527 -6.716 -14.945 1.00 92.38 120 GLU A CA 1
ATOM 899 C C . GLU A 1 120 ? 14.918 -5.929 -13.684 1.00 92.38 120 GLU A C 1
ATOM 901 O O . GLU A 1 120 ? 16.038 -6.040 -13.179 1.00 92.38 120 GLU A O 1
ATOM 906 N N . ALA A 1 121 ? 13.958 -5.215 -13.095 1.00 93.19 121 ALA A N 1
ATOM 907 C CA . ALA A 1 121 ? 14.144 -4.457 -11.866 1.00 93.19 121 ALA A CA 1
ATOM 908 C C . ALA A 1 121 ? 14.531 -5.336 -10.662 1.00 93.19 121 ALA A C 1
ATOM 910 O O . ALA A 1 121 ? 15.278 -4.881 -9.795 1.00 93.19 121 ALA A O 1
ATOM 911 N N . LEU A 1 122 ? 14.093 -6.597 -10.602 1.00 90.94 122 LEU A N 1
ATOM 912 C CA . LEU A 1 122 ? 14.471 -7.557 -9.555 1.00 90.94 122 LEU A CA 1
ATOM 913 C C . LEU A 1 122 ? 15.813 -8.264 -9.820 1.00 90.94 122 LEU A C 1
ATOM 915 O O . LEU A 1 122 ? 16.406 -8.801 -8.883 1.00 90.94 122 LEU A O 1
ATOM 919 N N . THR A 1 123 ? 16.315 -8.258 -11.057 1.00 86.56 123 THR A N 1
ATOM 920 C CA . THR A 1 123 ? 17.535 -8.983 -11.445 1.00 86.56 123 THR A CA 1
ATOM 921 C C . THR A 1 123 ? 18.785 -8.123 -11.254 1.00 86.56 123 THR A C 1
ATOM 923 O O . THR A 1 123 ? 18.820 -6.952 -11.625 1.00 86.56 123 THR A O 1
ATOM 926 N N . VAL A 1 124 ? 19.847 -8.696 -10.682 1.00 72.50 124 VAL A N 1
ATOM 927 C CA . VAL A 1 124 ? 21.146 -8.022 -10.538 1.00 72.50 124 VAL A CA 1
ATOM 928 C C . VAL A 1 124 ? 22.048 -8.421 -11.705 1.00 72.50 124 VAL A C 1
ATOM 930 O O . VAL A 1 124 ? 22.567 -9.534 -11.722 1.00 72.50 124 VAL A O 1
ATOM 933 N N . GLU A 1 125 ? 22.277 -7.519 -12.658 1.00 59.44 125 GLU A N 1
ATOM 934 C CA . GLU A 1 125 ? 23.383 -7.678 -13.609 1.00 59.44 125 GLU A CA 1
ATOM 935 C C . GLU A 1 125 ? 24.702 -7.213 -12.972 1.00 59.44 125 GLU A C 1
ATOM 937 O O . GLU A 1 125 ? 24.779 -6.121 -12.411 1.00 59.44 125 GLU A O 1
ATOM 942 N N . GLY A 1 126 ? 25.747 -8.048 -13.042 1.00 58.91 126 GLY A N 1
ATOM 943 C CA . GLY A 1 126 ? 27.124 -7.649 -12.711 1.00 58.91 126 GLY A CA 1
ATOM 944 C C . GLY A 1 126 ? 27.393 -7.277 -11.246 1.00 58.91 126 GLY A C 1
ATOM 945 O O . GLY A 1 126 ? 28.319 -6.514 -10.975 1.00 58.91 126 GLY A O 1
ATOM 946 N N . GLY A 1 127 ? 26.597 -7.781 -10.298 1.00 53.69 127 GLY A N 1
ATOM 947 C CA . GLY A 1 127 ? 26.765 -7.477 -8.874 1.00 53.69 127 GLY A CA 1
ATOM 948 C C . GLY A 1 127 ? 28.153 -7.871 -8.335 1.00 53.69 127 GLY A C 1
ATOM 949 O O . GLY A 1 127 ? 28.714 -8.879 -8.772 1.00 53.69 127 GLY A O 1
ATOM 950 N N . PRO A 1 128 ? 28.723 -7.107 -7.383 1.00 52.12 128 PRO A N 1
ATOM 951 C CA . PRO A 1 128 ? 30.040 -7.403 -6.829 1.00 52.12 128 PRO A CA 1
ATOM 952 C C . PRO A 1 128 ? 30.053 -8.780 -6.153 1.00 52.12 128 PRO A C 1
ATOM 954 O O . PRO A 1 128 ? 29.19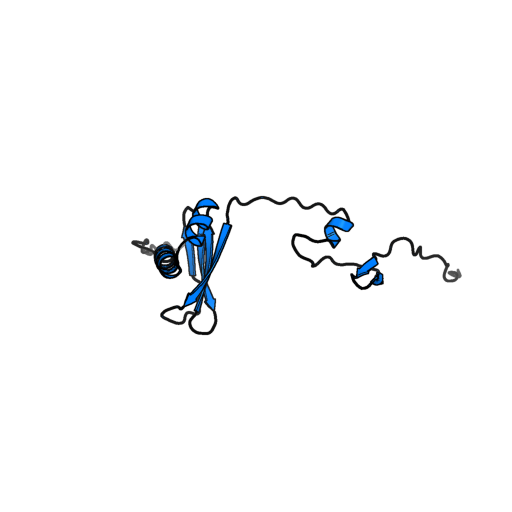8 -9.076 -5.319 1.00 52.12 128 PRO A O 1
ATOM 957 N N . VAL A 1 129 ? 31.048 -9.606 -6.490 1.00 55.16 129 VAL A N 1
ATOM 958 C CA . VAL A 1 129 ? 31.350 -10.845 -5.762 1.00 55.16 129 VAL A CA 1
ATOM 959 C C . VAL A 1 129 ? 32.215 -10.458 -4.561 1.00 55.16 129 VAL A C 1
ATOM 961 O O . VAL A 1 129 ? 33.354 -10.031 -4.762 1.00 55.16 129 VAL A O 1
ATOM 964 N N . PRO A 1 130 ? 31.718 -10.551 -3.317 1.00 51.59 130 PRO A N 1
ATOM 965 C CA . PRO A 1 130 ? 32.537 -10.233 -2.158 1.00 51.59 130 PRO A CA 1
ATOM 966 C C . PRO A 1 130 ? 33.698 -11.232 -2.054 1.00 51.59 130 PRO A C 1
ATOM 968 O O . PRO A 1 130 ? 33.491 -12.422 -1.827 1.00 51.59 130 PRO A O 1
ATOM 971 N N . SER A 1 131 ? 34.932 -10.750 -2.217 1.00 46.62 131 SER A N 1
ATOM 972 C CA . SER A 1 131 ? 36.146 -11.503 -1.897 1.00 46.62 131 SER A CA 1
ATOM 973 C C . SER A 1 131 ? 36.449 -11.350 -0.408 1.00 46.62 131 SER A C 1
ATOM 975 O O . SER A 1 131 ? 36.637 -10.232 0.074 1.00 46.62 131 SER A O 1
ATOM 977 N N . SER A 1 132 ? 36.502 -12.454 0.334 1.00 54.53 132 SER A N 1
ATOM 978 C CA . SER A 1 132 ? 36.858 -12.434 1.752 1.00 54.53 132 SER A CA 1
ATOM 979 C C . SER A 1 132 ? 38.317 -12.008 1.944 1.00 54.53 132 SER A C 1
ATOM 981 O O . SER A 1 132 ? 39.224 -12.735 1.541 1.00 54.53 132 SER A O 1
ATOM 983 N N . SER A 1 133 ? 38.560 -10.890 2.624 1.00 48.56 133 SER A N 1
ATOM 984 C CA . SER A 1 133 ? 39.793 -10.690 3.387 1.00 48.56 133 SER A CA 1
ATOM 985 C C . SER A 1 133 ? 39.448 -10.794 4.870 1.00 48.56 133 SER A C 1
ATOM 987 O O . SER A 1 133 ? 38.862 -9.900 5.477 1.00 48.56 133 SER A O 1
ATOM 989 N N . SER A 1 134 ? 39.756 -11.945 5.463 1.00 50.47 134 SER A N 1
ATOM 990 C CA . SER A 1 134 ? 39.688 -12.119 6.909 1.00 50.47 134 SER A CA 1
ATOM 991 C C . SER A 1 134 ? 40.866 -11.379 7.544 1.00 50.47 134 SER A C 1
ATOM 993 O O . SER A 1 134 ? 41.990 -11.873 7.516 1.00 50.47 134 SER A O 1
ATOM 995 N N . SER A 1 135 ? 40.617 -10.211 8.129 1.00 52.09 135 SER A N 1
ATOM 996 C CA . SER A 1 135 ? 41.496 -9.657 9.161 1.00 52.09 135 SER A CA 1
ATOM 997 C C . SER A 1 135 ? 40.852 -9.934 10.509 1.00 52.09 135 SER A C 1
ATOM 999 O O . SER A 1 135 ? 39.903 -9.260 10.901 1.00 52.09 135 SER A O 1
ATOM 1001 N N . SER A 1 136 ? 41.349 -10.957 11.199 1.00 49.34 136 SER A N 1
ATOM 1002 C CA . SER A 1 136 ? 41.038 -11.198 12.605 1.00 49.34 136 SER A CA 1
ATOM 1003 C C . SER A 1 136 ? 41.717 -10.138 13.476 1.00 49.34 136 SER A C 1
ATOM 1005 O O . SER A 1 136 ? 42.934 -9.951 13.375 1.00 49.34 136 SER A O 1
ATOM 1007 N N . ARG A 1 137 ? 40.959 -9.505 14.368 1.00 46.38 137 ARG A N 1
ATOM 1008 C CA . ARG A 1 137 ? 41.442 -9.048 15.674 1.00 46.38 137 ARG A CA 1
ATOM 1009 C C . ARG A 1 137 ? 40.435 -9.467 16.726 1.00 46.38 137 ARG A C 1
ATOM 1011 O O . ARG A 1 137 ? 39.228 -9.397 16.410 1.00 46.38 137 ARG A O 1
#

Organism: NCBI:txid1461544

Radius of gyration: 27.1 Å; chains: 1; bounding box: 71×39×83 Å